Protein AF-A0A9E2II25-F1 (afdb_monomer_lite)

Foldseek 3Di:
DDQDPPADPDPPDLDDLLRDDDPDDPVCCVPCVCVPDDPCPSVVSVVVSVCVVVQVPPDDPVVSD

Structure (mmCIF, N/CA/C/O backbone):
data_AF-A0A9E2II25-F1
#
_entry.id   AF-A0A9E2II25-F1
#
loop_
_atom_site.group_PDB
_atom_site.id
_atom_site.type_symbol
_atom_site.label_atom_id
_atom_site.label_alt_id
_atom_site.label_comp_id
_atom_site.label_asym_id
_atom_site.label_entity_id
_atom_site.label_seq_id
_atom_site.pdbx_PDB_ins_code
_atom_site.Cartn_x
_atom_site.Cartn_y
_atom_site.Cartn_z
_atom_site.occupancy
_atom_site.B_iso_or_equiv
_atom_site.auth_seq_id
_atom_site.auth_comp_id
_atom_site.auth_asym_id
_atom_site.auth_atom_id
_atom_site.pdbx_PDB_model_num
ATOM 1 N N . MET A 1 1 ? -2.841 3.164 -21.680 1.00 55.91 1 MET A N 1
ATOM 2 C CA . MET A 1 1 ? -2.364 3.328 -20.287 1.00 55.91 1 MET A CA 1
ATOM 3 C C . MET A 1 1 ? -2.576 2.011 -19.566 1.00 55.91 1 MET A C 1
ATOM 5 O O . MET A 1 1 ? -3.707 1.680 -19.238 1.00 55.91 1 MET A O 1
ATOM 9 N N . ALA A 1 2 ? -1.526 1.206 -19.438 1.00 62.09 2 ALA A N 1
ATOM 10 C CA . ALA A 1 2 ? -1.654 -0.166 -18.968 1.00 62.09 2 ALA A CA 1
ATOM 11 C C . ALA A 1 2 ? -1.540 -0.214 -17.439 1.00 62.09 2 ALA A C 1
ATOM 13 O O . ALA A 1 2 ? -0.455 -0.114 -16.877 1.00 62.09 2 ALA A O 1
ATOM 14 N N . LEU A 1 3 ? -2.673 -0.353 -16.749 1.00 69.44 3 LEU A N 1
ATOM 15 C CA . LEU A 1 3 ? -2.651 -0.913 -15.399 1.00 69.44 3 LEU A CA 1
ATOM 16 C C . LEU A 1 3 ? -2.166 -2.364 -15.503 1.00 69.44 3 LEU A C 1
ATOM 18 O O . LEU A 1 3 ? -2.496 -3.059 -16.468 1.00 69.44 3 LEU A O 1
ATOM 22 N N . ARG A 1 4 ? -1.384 -2.833 -14.522 1.00 76.19 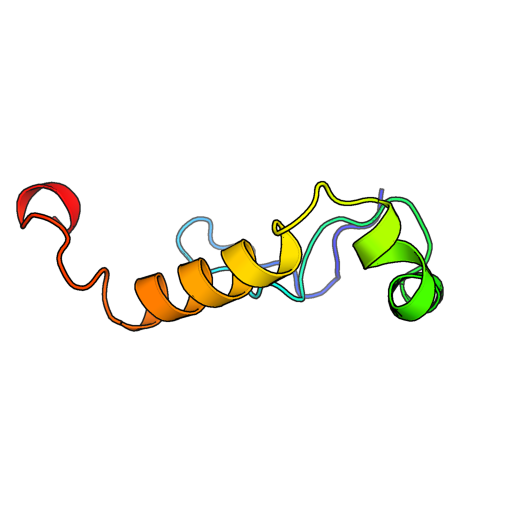4 ARG A N 1
ATOM 23 C CA . ARG A 1 4 ? -0.967 -4.241 -14.485 1.00 76.19 4 ARG A CA 1
ATOM 24 C C . ARG A 1 4 ? -2.198 -5.151 -14.566 1.00 76.19 4 ARG A C 1
ATOM 26 O O . ARG A 1 4 ? -3.216 -4.870 -13.942 1.00 76.19 4 ARG A O 1
ATOM 33 N N . LYS A 1 5 ? -2.072 -6.297 -15.245 1.00 81.81 5 LYS A N 1
ATOM 34 C CA . LYS A 1 5 ? -3.143 -7.312 -15.326 1.00 81.81 5 LYS A CA 1
ATOM 35 C C . LYS A 1 5 ? -3.626 -7.779 -13.946 1.00 81.81 5 LYS A C 1
ATOM 37 O O . LYS A 1 5 ? -4.803 -8.070 -13.777 1.00 81.81 5 LYS A O 1
ATOM 42 N N . ASN A 1 6 ? -2.722 -7.784 -12.966 1.00 83.56 6 ASN A N 1
ATOM 43 C CA . ASN A 1 6 ? -2.985 -8.208 -11.590 1.00 83.56 6 ASN A CA 1
ATOM 44 C C . ASN A 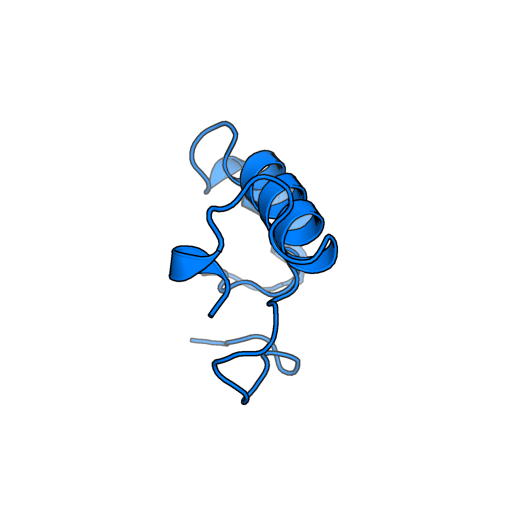1 6 ? -3.442 -7.053 -10.686 1.00 83.56 6 ASN A C 1
ATOM 46 O O . ASN A 1 6 ? -3.403 -7.182 -9.465 1.00 83.56 6 ASN A O 1
ATOM 50 N N . PHE A 1 7 ? -3.806 -5.899 -11.253 1.00 85.62 7 PHE A N 1
ATOM 51 C CA . PHE A 1 7 ? -4.309 -4.796 -10.450 1.00 85.62 7 PHE A CA 1
ATOM 52 C C . PHE A 1 7 ? -5.639 -5.211 -9.796 1.00 85.62 7 PHE A C 1
ATOM 54 O O . PHE A 1 7 ? -6.547 -5.663 -10.504 1.00 85.62 7 PHE A O 1
ATOM 61 N N . PRO A 1 8 ? -5.759 -5.108 -8.463 1.00 88.00 8 PRO A N 1
ATOM 62 C CA . PRO A 1 8 ? -6.938 -5.573 -7.753 1.00 88.00 8 PRO A CA 1
ATOM 63 C C . PRO A 1 8 ? -8.176 -4.775 -8.172 1.00 88.00 8 PRO A C 1
ATOM 65 O O . PRO A 1 8 ? -8.117 -3.567 -8.402 1.00 88.00 8 PRO A O 1
ATOM 68 N N . LYS A 1 9 ? -9.307 -5.476 -8.294 1.00 87.50 9 LYS A N 1
ATOM 69 C CA . LYS A 1 9 ? -10.614 -4.864 -8.589 1.00 87.50 9 LYS A CA 1
ATOM 70 C C . LYS A 1 9 ? -11.323 -4.388 -7.324 1.00 87.50 9 LYS A C 1
ATOM 72 O O . LYS A 1 9 ? -12.152 -3.484 -7.396 1.00 87.50 9 LYS A O 1
ATOM 77 N N . ASP A 1 10 ? -11.007 -5.012 -6.192 1.00 89.12 10 ASP A N 1
ATOM 78 C CA . ASP A 1 10 ? -11.502 -4.597 -4.889 1.00 89.12 10 ASP A CA 1
ATOM 79 C C . ASP A 1 10 ? -10.756 -3.341 -4.426 1.00 89.12 10 ASP A C 1
ATOM 81 O O . ASP A 1 10 ? -9.526 -3.278 -4.433 1.00 89.12 10 ASP A O 1
ATOM 85 N N . LYS A 1 11 ? -11.530 -2.330 -4.035 1.00 85.31 11 LYS A N 1
ATOM 86 C CA . LYS A 1 11 ? -11.039 -1.021 -3.599 1.00 85.31 11 LYS A CA 1
ATOM 87 C C . LYS A 1 11 ? -10.458 -1.067 -2.188 1.00 85.31 11 LYS A C 1
ATOM 89 O O . LYS A 1 11 ? -9.650 -0.205 -1.852 1.00 85.31 11 LYS A O 1
ATOM 94 N N . PHE A 1 12 ? -10.874 -2.041 -1.379 1.00 86.00 12 PHE A N 1
ATOM 95 C CA . PHE A 1 12 ? -10.441 -2.190 0.010 1.00 86.00 12 PHE A CA 1
ATOM 96 C C . PHE A 1 12 ? -9.263 -3.155 0.163 1.00 86.00 12 PHE A C 1
ATOM 98 O O . PHE A 1 12 ? -8.647 -3.221 1.226 1.00 86.00 12 PHE A O 1
ATOM 105 N N . GLN A 1 13 ? -8.898 -3.866 -0.905 1.00 89.50 13 GLN A N 1
ATOM 106 C CA . GLN A 1 13 ? -7.754 -4.760 -0.884 1.00 89.50 13 GLN A CA 1
ATOM 107 C C . GLN A 1 13 ? -6.449 -3.972 -0.711 1.00 89.50 13 GLN A C 1
ATOM 109 O O . GLN A 1 13 ? -6.175 -2.996 -1.417 1.00 89.50 13 GLN A O 1
ATOM 114 N N . ILE A 1 14 ? -5.600 -4.432 0.210 1.00 89.00 14 ILE A N 1
ATOM 115 C CA . ILE A 1 14 ? -4.261 -3.871 0.388 1.00 89.00 14 ILE A CA 1
ATOM 116 C C . ILE A 1 14 ? -3.454 -4.132 -0.889 1.00 89.00 14 ILE A C 1
ATOM 118 O O . ILE A 1 14 ? -3.128 -5.270 -1.223 1.00 89.00 14 ILE A O 1
ATOM 122 N N . LEU A 1 15 ? -3.143 -3.054 -1.609 1.00 88.38 15 LEU A N 1
ATOM 123 C CA . LEU A 1 15 ? -2.390 -3.100 -2.857 1.00 88.38 15 LEU A CA 1
ATOM 124 C C . LEU A 1 15 ? -0.911 -3.417 -2.609 1.00 88.38 15 LEU A C 1
ATOM 126 O O . LEU A 1 15 ? -0.249 -2.740 -1.819 1.00 88.38 15 LEU A O 1
ATOM 130 N N . ASP A 1 16 ? -0.381 -4.376 -3.364 1.00 88.88 16 ASP A N 1
ATOM 131 C CA . ASP A 1 16 ? 1.047 -4.688 -3.400 1.00 88.88 16 ASP A CA 1
ATOM 132 C C . ASP A 1 16 ? 1.863 -3.475 -3.918 1.00 88.88 16 ASP A C 1
ATOM 134 O O . ASP A 1 16 ? 1.567 -2.955 -5.003 1.00 88.88 16 ASP A O 1
ATOM 138 N N . PRO A 1 17 ? 2.900 -3.004 -3.194 1.00 88.75 17 PRO A N 1
ATOM 139 C CA . PRO A 1 17 ? 3.818 -1.961 -3.663 1.00 88.75 17 PRO A CA 1
ATOM 140 C C . PRO A 1 17 ? 4.423 -2.210 -5.056 1.00 88.75 17 PRO A C 1
ATOM 142 O O . PRO A 1 17 ? 4.671 -1.249 -5.794 1.00 88.75 17 PRO A O 1
ATOM 145 N N . ALA A 1 18 ? 4.609 -3.471 -5.452 1.00 84.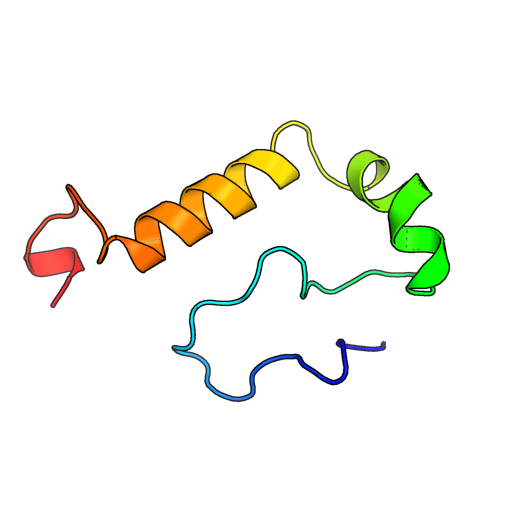62 18 ALA A N 1
ATOM 146 C CA . ALA A 1 18 ? 5.106 -3.861 -6.769 1.00 84.62 18 ALA A CA 1
ATOM 147 C C . ALA A 1 18 ? 4.051 -3.693 -7.877 1.00 84.62 18 ALA A C 1
ATOM 149 O O . ALA A 1 18 ? 4.392 -3.560 -9.058 1.00 84.62 18 ALA A O 1
ATOM 150 N N . ILE A 1 19 ? 2.763 -3.636 -7.536 1.00 86.44 19 ILE A N 1
ATOM 151 C CA . ILE A 1 19 ? 1.660 -3.450 -8.481 1.00 86.44 19 ILE A CA 1
ATOM 152 C C . ILE A 1 19 ? 1.254 -1.977 -8.485 1.00 86.44 19 ILE A C 1
ATOM 154 O O . ILE A 1 19 ? 0.346 -1.530 -7.789 1.00 86.44 19 ILE A O 1
ATOM 158 N N . ARG A 1 20 ? 1.967 -1.183 -9.288 1.00 84.56 20 ARG A N 1
ATOM 159 C CA . ARG A 1 20 ? 1.720 0.257 -9.443 1.00 84.56 20 ARG A CA 1
ATOM 160 C C . ARG A 1 20 ? 1.726 0.644 -10.901 1.00 84.56 20 ARG A C 1
ATOM 162 O O . ARG A 1 20 ? 2.424 0.015 -11.691 1.00 84.56 20 ARG A O 1
ATOM 169 N N . TRP A 1 21 ? 0.975 1.694 -11.204 1.00 82.00 21 TRP A N 1
ATOM 170 C CA . TRP A 1 21 ? 1.022 2.348 -12.499 1.00 82.00 21 TRP A CA 1
ATOM 171 C C . TRP A 1 21 ? 2.455 2.787 -12.823 1.00 82.00 21 TRP A C 1
ATOM 173 O O . TRP A 1 21 ? 3.163 3.301 -11.953 1.00 82.00 21 TRP A O 1
ATOM 183 N N . PHE A 1 22 ? 2.861 2.563 -14.068 1.00 80.44 22 PHE A N 1
ATOM 184 C CA . PHE A 1 22 ? 4.169 2.909 -14.599 1.00 80.44 22 PHE A CA 1
ATOM 185 C C . PHE A 1 22 ? 3.971 3.459 -16.023 1.00 80.44 22 PHE A C 1
ATOM 187 O O . PHE A 1 22 ? 3.169 2.897 -16.772 1.00 80.44 22 PHE A O 1
ATOM 194 N N . PRO A 1 23 ? 4.624 4.574 -16.396 1.00 78.81 23 PRO A N 1
ATOM 195 C CA . PRO A 1 23 ? 4.378 5.239 -17.677 1.00 78.81 23 PRO A CA 1
ATOM 196 C C . PRO A 1 23 ? 5.020 4.550 -18.894 1.00 78.81 23 PRO A C 1
ATOM 198 O O . PRO A 1 23 ? 4.749 4.975 -20.013 1.00 78.81 23 PRO A O 1
ATOM 201 N N . ALA A 1 24 ? 5.856 3.527 -18.698 1.00 79.25 24 ALA A N 1
ATOM 202 C CA . ALA A 1 24 ? 6.572 2.815 -19.759 1.00 79.25 24 ALA A CA 1
ATOM 203 C C . ALA A 1 24 ? 6.341 1.293 -19.674 1.00 79.25 24 ALA A C 1
ATOM 205 O O . ALA A 1 24 ? 5.541 0.829 -18.860 1.00 79.25 24 ALA A O 1
ATOM 206 N N . ASP A 1 25 ? 7.020 0.515 -20.519 1.00 79.50 25 ASP A N 1
ATOM 207 C CA . ASP A 1 25 ? 6.945 -0.946 -20.471 1.00 79.50 25 ASP A CA 1
ATOM 208 C C . ASP A 1 25 ? 7.496 -1.508 -19.155 1.00 79.50 25 ASP A C 1
ATOM 210 O O . ASP A 1 25 ? 8.441 -0.981 -18.566 1.00 79.50 25 ASP A O 1
ATOM 214 N N . GLU A 1 26 ? 6.906 -2.608 -18.689 1.00 74.88 26 GLU A N 1
ATOM 215 C CA . GLU A 1 26 ? 7.244 -3.220 -17.398 1.00 74.88 26 GLU A CA 1
ATOM 216 C C . GLU A 1 26 ? 8.693 -3.715 -17.315 1.00 74.88 26 GLU A C 1
ATOM 218 O O . GLU A 1 26 ? 9.272 -3.722 -16.228 1.00 74.88 26 GLU A O 1
ATOM 223 N N . ASP A 1 27 ? 9.310 -4.049 -18.448 1.00 76.81 27 ASP A N 1
ATOM 224 C CA . ASP A 1 27 ? 10.717 -4.454 -18.504 1.00 76.81 27 ASP A CA 1
ATOM 225 C C . ASP A 1 27 ? 11.662 -3.304 -18.104 1.00 76.81 27 ASP A C 1
ATOM 227 O O . ASP A 1 27 ? 12.673 -3.531 -17.441 1.00 76.81 27 ASP A O 1
ATOM 231 N N . LEU A 1 28 ? 11.279 -2.050 -18.385 1.00 76.00 28 LEU A N 1
ATOM 232 C CA . LEU A 1 28 ? 12.038 -0.843 -18.021 1.00 76.00 28 LEU A CA 1
ATOM 233 C C . LEU A 1 28 ? 11.859 -0.439 -16.550 1.00 76.00 28 LEU A C 1
ATOM 235 O O . LEU A 1 28 ? 12.531 0.469 -16.047 1.00 76.00 28 LEU A O 1
ATOM 239 N N . ARG A 1 29 ? 10.960 -1.109 -15.822 1.00 75.50 29 ARG A N 1
ATOM 240 C CA . ARG A 1 29 ? 10.664 -0.784 -14.426 1.00 75.50 29 ARG A CA 1
ATOM 241 C C . ARG A 1 29 ? 11.862 -1.021 -13.511 1.00 75.50 29 ARG A C 1
ATOM 243 O O . ARG A 1 29 ? 12.063 -0.240 -12.588 1.00 75.50 29 ARG A O 1
ATOM 250 N N . LYS A 1 30 ? 12.668 -2.057 -13.759 1.00 73.00 30 LYS A N 1
ATOM 251 C CA . LYS A 1 30 ? 13.825 -2.387 -12.905 1.00 73.00 30 LYS A CA 1
ATOM 252 C C . LYS A 1 30 ? 14.896 -1.291 -12.896 1.00 73.00 30 LYS A C 1
ATOM 254 O O . LYS A 1 30 ? 15.567 -1.122 -11.888 1.00 73.00 30 LYS A O 1
ATOM 259 N N . GLU A 1 31 ? 15.030 -0.540 -13.985 1.00 71.81 31 GLU A N 1
ATOM 260 C CA . GLU A 1 31 ? 16.115 0.436 -14.163 1.00 71.81 31 GLU A CA 1
ATOM 261 C C . GLU A 1 31 ? 15.669 1.892 -13.952 1.00 71.81 31 GLU A C 1
ATOM 263 O O . GLU A 1 31 ? 16.479 2.753 -13.594 1.00 71.81 31 GLU A O 1
ATOM 268 N N . GLY A 1 32 ? 14.383 2.188 -14.175 1.00 69.38 32 GLY A N 1
ATOM 269 C CA . GLY A 1 32 ? 13.858 3.558 -14.170 1.00 69.38 32 GLY A CA 1
ATOM 270 C C . GLY A 1 32 ? 12.906 3.900 -13.026 1.00 69.38 32 GLY A C 1
ATOM 271 O O . GLY A 1 32 ? 12.684 5.079 -12.759 1.00 69.38 32 GLY A O 1
ATOM 272 N N . TYR A 1 33 ? 12.330 2.912 -12.338 1.00 74.50 33 TYR A N 1
ATOM 273 C CA . TYR A 1 33 ? 11.241 3.159 -11.387 1.00 74.50 33 TYR A CA 1
ATOM 274 C C . TYR A 1 33 ? 11.646 4.033 -10.198 1.00 74.50 33 TYR A C 1
ATOM 276 O O . TYR A 1 33 ? 10.907 4.947 -9.840 1.00 74.50 33 TYR A O 1
ATOM 284 N N . GLU A 1 34 ? 12.825 3.804 -9.620 1.00 72.62 34 GLU A N 1
ATOM 285 C CA . GLU A 1 34 ? 13.313 4.605 -8.491 1.00 72.62 34 GLU A CA 1
ATOM 286 C C . GLU A 1 34 ? 13.654 6.041 -8.900 1.00 72.62 34 GLU A C 1
ATOM 288 O O . GLU A 1 34 ? 13.418 6.965 -8.132 1.00 72.62 34 GLU A O 1
ATOM 293 N N . LYS A 1 35 ? 14.128 6.248 -10.136 1.00 77.50 35 LYS A N 1
ATOM 294 C CA . LYS A 1 35 ? 14.474 7.579 -10.665 1.00 77.50 35 LYS A CA 1
ATOM 295 C C . LYS A 1 35 ? 13.249 8.450 -10.949 1.00 77.50 35 LYS A C 1
ATOM 297 O O . LYS A 1 35 ? 13.364 9.670 -10.985 1.00 77.50 35 LYS A O 1
ATOM 302 N N . LEU A 1 36 ? 12.092 7.831 -11.187 1.00 80.31 36 LEU A N 1
ATOM 303 C CA . LEU A 1 36 ? 10.830 8.531 -11.452 1.00 80.31 36 LEU A CA 1
ATOM 304 C C . LEU A 1 36 ? 10.079 8.915 -10.176 1.00 80.31 36 LEU A C 1
ATOM 306 O O . LEU A 1 36 ? 9.128 9.695 -10.235 1.00 80.31 36 LEU A O 1
ATOM 310 N N . LEU A 1 37 ? 10.451 8.332 -9.037 1.00 83.31 37 LEU A N 1
ATOM 311 C CA . LEU A 1 37 ? 9.778 8.573 -7.775 1.00 83.31 37 LEU A CA 1
ATOM 312 C C . LEU A 1 37 ? 10.567 9.574 -6.926 1.00 83.31 37 LEU A C 1
ATOM 314 O O . LEU A 1 37 ? 11.796 9.566 -6.941 1.00 83.31 37 LEU A O 1
ATOM 318 N N . PRO A 1 38 ? 9.873 10.419 -6.145 1.00 87.56 38 PRO A N 1
ATOM 319 C CA . PRO A 1 38 ? 10.530 11.211 -5.120 1.00 87.56 38 PRO A CA 1
ATOM 320 C C . PRO A 1 38 ? 11.317 10.314 -4.149 1.00 87.56 38 PRO A C 1
ATOM 322 O O . PRO A 1 38 ? 10.948 9.147 -3.950 1.00 87.56 38 PRO A O 1
ATOM 325 N N . PRO A 1 39 ? 12.367 10.854 -3.507 1.00 88.19 39 PRO A N 1
ATOM 326 C CA . PRO A 1 39 ? 13.150 10.108 -2.530 1.00 88.19 39 PRO A CA 1
ATOM 327 C C . PRO A 1 39 ? 12.246 9.511 -1.441 1.00 88.19 39 PRO A C 1
ATOM 329 O O . PRO A 1 39 ? 11.229 10.098 -1.070 1.00 88.19 39 PRO A O 1
ATOM 332 N N . PHE A 1 40 ? 12.614 8.323 -0.955 1.00 87.62 40 PHE A N 1
ATOM 333 C CA . PHE A 1 40 ? 11.907 7.545 0.077 1.00 87.62 40 PHE A CA 1
ATOM 334 C C . PHE A 1 40 ? 10.513 7.017 -0.281 1.00 87.62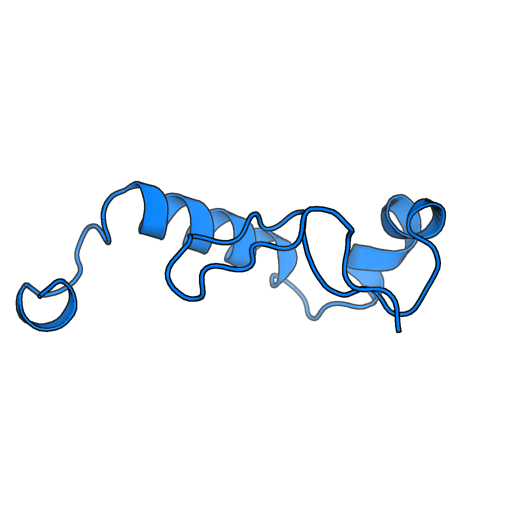 40 PHE A C 1
ATOM 336 O O . PHE A 1 40 ? 9.962 6.213 0.466 1.00 87.62 40 PHE A O 1
ATOM 343 N N . VAL A 1 41 ? 9.926 7.388 -1.422 1.00 89.56 41 VAL A N 1
ATOM 344 C CA . VAL A 1 41 ? 8.610 6.868 -1.827 1.00 89.56 41 VAL A CA 1
ATOM 345 C C . VAL A 1 41 ? 8.593 5.342 -2.011 1.00 89.56 41 VAL A C 1
ATOM 347 O O . VAL A 1 41 ? 7.598 4.736 -1.603 1.00 89.56 41 VAL A O 1
ATOM 350 N N . PRO A 1 42 ? 9.621 4.689 -2.593 1.00 87.56 42 PRO A N 1
ATOM 351 C CA . PRO A 1 42 ? 9.671 3.227 -2.660 1.00 87.56 42 PRO A CA 1
ATOM 352 C C . PRO A 1 42 ? 9.616 2.578 -1.269 1.00 87.56 42 PRO A C 1
ATOM 354 O O . PRO A 1 42 ? 8.717 1.784 -1.003 1.00 87.56 42 PRO A O 1
ATOM 357 N N . GLU A 1 43 ? 10.487 3.013 -0.358 1.00 90.69 43 GLU A N 1
ATOM 358 C CA . GLU A 1 43 ? 10.594 2.490 1.011 1.00 90.69 43 GLU A CA 1
ATOM 359 C C . GLU A 1 43 ? 9.322 2.746 1.836 1.00 90.69 43 GLU A C 1
ATOM 361 O O . GLU A 1 43 ? 8.809 1.858 2.518 1.00 90.69 43 GLU A O 1
ATOM 366 N N . LEU A 1 44 ? 8.746 3.948 1.732 1.00 92.94 44 LEU A N 1
ATOM 367 C CA . LEU A 1 44 ? 7.490 4.287 2.403 1.00 92.94 44 LEU A CA 1
ATOM 368 C C . LEU A 1 44 ? 6.346 3.375 1.963 1.00 92.94 44 LEU A C 1
ATOM 370 O O . LEU A 1 44 ? 5.509 3.005 2.782 1.00 92.94 44 LEU A O 1
ATOM 374 N N . ARG A 1 45 ? 6.281 3.001 0.681 1.00 92.12 45 ARG A N 1
ATOM 375 C CA . ARG A 1 45 ? 5.228 2.099 0.191 1.00 92.12 45 ARG A CA 1
ATOM 376 C C . ARG A 1 45 ? 5.338 0.714 0.816 1.00 92.12 45 ARG A C 1
ATOM 378 O O . ARG A 1 45 ? 4.299 0.136 1.126 1.00 92.12 45 ARG A O 1
ATOM 385 N N . GLU A 1 46 ? 6.551 0.207 1.006 1.00 92.38 46 GLU A N 1
ATOM 386 C CA . GLU A 1 46 ? 6.796 -1.079 1.666 1.00 92.38 46 GLU A CA 1
ATOM 387 C C . GLU A 1 46 ? 6.387 -1.024 3.137 1.00 92.38 46 GLU A C 1
ATOM 389 O O . GLU A 1 46 ? 5.535 -1.807 3.559 1.00 92.38 46 GLU A O 1
ATOM 394 N N . LYS A 1 47 ? 6.870 -0.017 3.875 1.00 94.00 47 LYS A N 1
ATOM 395 C CA . LYS A 1 47 ? 6.523 0.195 5.289 1.00 94.00 47 LYS A CA 1
ATOM 396 C C . LYS A 1 47 ? 5.021 0.379 5.508 1.00 94.00 47 LYS A C 1
ATOM 398 O O . LYS A 1 47 ? 4.450 -0.182 6.436 1.00 94.00 47 LYS A O 1
ATOM 403 N N . VAL A 1 48 ? 4.343 1.127 4.634 1.00 93.31 48 VAL A N 1
ATOM 404 C CA . VAL A 1 48 ? 2.882 1.303 4.708 1.00 93.31 48 VAL A CA 1
ATOM 405 C C . VAL A 1 48 ? 2.146 -0.001 4.400 1.00 93.31 48 VAL A C 1
ATOM 407 O O . VAL A 1 48 ? 1.120 -0.279 5.020 1.00 93.31 48 VAL A O 1
ATOM 410 N N . ALA A 1 49 ? 2.624 -0.801 3.444 1.00 92.81 49 ALA A N 1
ATOM 411 C CA . ALA A 1 49 ? 2.015 -2.094 3.150 1.00 92.81 49 ALA A CA 1
ATOM 412 C C . ALA A 1 49 ? 2.166 -3.070 4.326 1.00 92.81 49 ALA A C 1
ATOM 414 O O . ALA A 1 49 ? 1.207 -3.766 4.650 1.00 92.81 49 ALA A O 1
ATOM 415 N N . GLU A 1 50 ? 3.325 -3.086 4.984 1.00 93.88 50 GLU A N 1
ATOM 416 C CA . GLU A 1 50 ? 3.567 -3.851 6.211 1.00 93.88 50 GLU A CA 1
ATOM 417 C C . GLU A 1 50 ? 2.661 -3.383 7.356 1.00 93.88 50 GLU A C 1
ATOM 419 O O . GLU A 1 50 ? 1.924 -4.184 7.923 1.00 93.88 50 GLU A O 1
ATOM 424 N N . TRP A 1 51 ? 2.598 -2.076 7.615 1.00 93.62 51 TRP A N 1
ATOM 425 C CA . TRP A 1 51 ? 1.726 -1.506 8.644 1.00 93.62 51 TRP A CA 1
ATOM 426 C C . TRP A 1 51 ? 0.243 -1.858 8.441 1.00 93.62 51 TRP A C 1
ATOM 428 O O . TRP A 1 51 ? -0.466 -2.191 9.392 1.00 93.62 51 TRP A O 1
ATOM 438 N N . ARG A 1 52 ? -0.232 -1.854 7.188 1.00 92.19 52 ARG A N 1
ATOM 439 C CA . ARG A 1 52 ? -1.599 -2.288 6.849 1.00 92.19 52 ARG A CA 1
ATOM 440 C C . ARG A 1 52 ? -1.808 -3.786 7.062 1.00 92.19 52 ARG A C 1
ATOM 442 O O . ARG A 1 52 ? -2.879 -4.181 7.510 1.00 92.19 52 ARG A O 1
ATOM 449 N N . LYS A 1 53 ? -0.807 -4.619 6.753 1.00 91.38 53 LYS A N 1
ATOM 450 C CA . LYS A 1 53 ? -0.848 -6.065 7.040 1.00 91.38 53 LYS A CA 1
ATOM 451 C C . LYS A 1 53 ? -0.868 -6.341 8.544 1.00 91.38 53 LYS A C 1
ATOM 453 O O . LYS A 1 53 ? -1.550 -7.269 8.965 1.00 91.38 53 LYS A O 1
ATOM 458 N N . ASN A 1 54 ? -0.226 -5.491 9.343 1.00 92.38 54 ASN A N 1
ATOM 459 C CA . ASN A 1 54 ? -0.228 -5.548 10.808 1.00 92.38 54 ASN A CA 1
ATOM 460 C C . ASN A 1 54 ? -1.506 -4.950 11.427 1.00 92.38 54 ASN A C 1
ATOM 462 O O . ASN A 1 54 ? -1.491 -4.468 12.557 1.00 92.38 54 ASN A O 1
ATOM 466 N N . ASN A 1 55 ? -2.618 -4.958 10.686 1.00 90.38 55 ASN A N 1
ATOM 467 C CA . ASN A 1 55 ? -3.923 -4.475 11.131 1.00 90.38 55 ASN A CA 1
ATOM 468 C C . ASN A 1 55 ? -3.893 -3.044 11.705 1.00 90.38 55 ASN A C 1
ATOM 470 O O . ASN A 1 55 ? -4.543 -2.750 12.710 1.00 90.38 55 ASN A O 1
ATOM 474 N N . TYR A 1 56 ? -3.129 -2.153 11.057 1.00 91.19 56 TYR A N 1
ATOM 475 C CA . TYR A 1 56 ? -3.027 -0.741 11.434 1.00 91.19 56 TYR A CA 1
ATOM 476 C C . TYR A 1 56 ? -2.551 -0.561 12.882 1.00 91.19 56 TYR A C 1
ATOM 478 O O . TYR A 1 56 ? -3.142 0.176 13.676 1.00 91.19 56 TYR A O 1
ATOM 486 N N . GLU A 1 57 ? -1.483 -1.271 13.245 1.00 92.12 57 GLU A N 1
ATOM 487 C CA . GLU A 1 57 ? -0.885 -1.222 14.577 1.00 92.12 57 GLU A CA 1
ATOM 488 C C . GLU A 1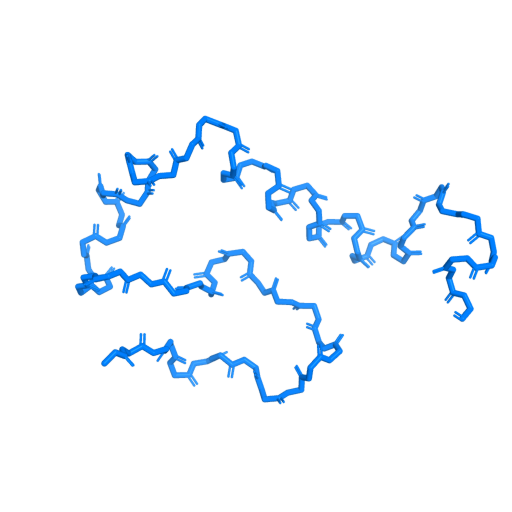 57 ? -0.640 0.226 15.037 1.00 92.12 57 GLU A C 1
ATOM 490 O O . GLU A 1 57 ? -0.194 1.075 14.267 1.00 92.12 57 GLU A O 1
ATOM 495 N N . SER A 1 58 ? -0.938 0.526 16.302 1.00 91.50 58 SER A N 1
ATOM 496 C CA . SER A 1 58 ? -0.862 1.880 16.888 1.00 91.50 58 SER A CA 1
ATOM 497 C C . SER A 1 58 ? -1.874 2.914 16.363 1.00 91.50 58 SER A C 1
ATOM 499 O O . SER A 1 58 ? -1.885 4.041 16.858 1.00 91.50 58 SER A O 1
ATOM 501 N N . ALA A 1 59 ? -2.753 2.570 15.414 1.00 91.44 59 ALA A N 1
ATOM 502 C CA . ALA A 1 59 ? -3.887 3.429 15.073 1.00 91.44 59 ALA A CA 1
ATOM 503 C C . ALA A 1 59 ? -4.912 3.467 16.218 1.00 91.44 59 ALA A C 1
ATOM 505 O O . ALA A 1 59 ? -5.080 2.488 16.951 1.00 91.44 59 ALA A O 1
ATOM 506 N N . SER A 1 60 ? -5.624 4.589 16.352 1.00 92.19 60 SER A N 1
ATOM 507 C CA . SER A 1 60 ? -6.735 4.696 17.298 1.00 92.19 60 SER A CA 1
ATOM 508 C C . SER A 1 60 ? -7.885 3.772 16.897 1.00 92.19 60 SER A C 1
ATOM 510 O O . SER A 1 60 ? -8.096 3.509 15.714 1.00 92.19 60 SER A O 1
ATOM 512 N N . GLU A 1 61 ? -8.676 3.329 17.873 1.00 88.31 61 GLU A N 1
ATOM 513 C CA . GLU A 1 61 ? -9.817 2.438 17.619 1.00 88.31 61 GLU A CA 1
ATOM 514 C C . GLU A 1 61 ? -10.850 3.071 16.674 1.00 88.31 61 GLU A C 1
ATOM 516 O O . GLU A 1 61 ? -11.376 2.397 15.798 1.00 88.31 61 GLU A O 1
ATOM 521 N N . THR A 1 62 ? -11.053 4.391 16.744 1.00 89.31 62 THR A N 1
ATOM 522 C CA . THR A 1 62 ? -11.902 5.130 15.791 1.00 89.31 62 THR A CA 1
ATOM 523 C C . THR A 1 62 ? -11.389 5.063 14.351 1.00 89.31 62 THR A C 1
ATOM 525 O O . THR A 1 62 ? -12.180 5.168 13.426 1.00 89.31 62 THR A O 1
ATOM 528 N N . SER A 1 63 ? -10.078 4.911 14.148 1.00 82.69 63 SER A N 1
ATOM 529 C CA . SER A 1 63 ? -9.474 4.837 12.810 1.00 82.69 63 SER A CA 1
ATOM 530 C C . SER A 1 63 ? -9.435 3.413 12.246 1.0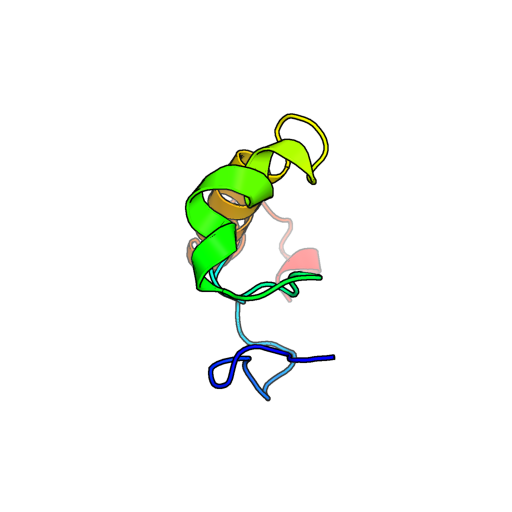0 82.69 63 SER A C 1
ATOM 532 O O . SER A 1 63 ? -9.218 3.251 11.048 1.00 82.69 63 SER A O 1
ATOM 534 N N . LYS A 1 64 ? -9.586 2.392 13.102 1.00 81.50 64 LYS A N 1
ATOM 535 C CA . LYS A 1 64 ? -9.670 0.976 12.704 1.00 81.50 64 LYS A CA 1
ATOM 536 C C . LYS A 1 64 ? -11.108 0.525 12.412 1.00 81.50 64 LYS A C 1
ATOM 538 O O . LYS A 1 64 ? -11.271 -0.455 11.688 1.00 81.50 64 LYS A O 1
ATOM 543 N N . ALA A 1 65 ? -12.094 1.182 13.031 1.00 69.69 65 ALA A N 1
ATOM 544 C CA . ALA A 1 65 ? -13.522 0.864 12.950 1.00 69.69 65 ALA A CA 1
ATOM 545 C C . ALA A 1 65 ? -14.163 1.210 11.597 1.00 69.69 65 ALA A C 1
ATOM 547 O O . ALA A 1 65 ? -13.711 2.178 10.944 1.00 69.69 65 ALA A O 1
#

pLDDT: mean 84.14, std 8.27, range [55.91, 94.0]

Radius of gyration: 14.27 Å; chains: 1; bounding box: 30×19×38 Å

Sequence (65 aa):
MALRKNFPKDKFQILDPAIRWFPADEDLRKEGYEKLLPPFVPELREKVAEWRKNNYESASETSKA

Secondary structure (DSSP, 8-state):
----TT--S-SSS---TTS---SS-GGGHHHHHHHHSPTTHHHHHHHHHHHHHTTSTT--HHHH-